Protein AF-A0A150NX50-F1 (afdb_monomer_lite)

InterPro domains:
  IPR036754 YbaK/aminoacyl-tRNA synthetase-associated domain superfamily [SSF55826] (2-31)

Structure (mmCIF, N/CA/C/O backbone):
data_AF-A0A150NX50-F1
#
_entry.id   AF-A0A150NX50-F1
#
loop_
_atom_site.group_PDB
_atom_site.id
_atom_site.type_symbol
_atom_site.label_atom_id
_atom_site.label_alt_id
_atom_site.label_comp_id
_atom_site.label_asym_id
_atom_site.label_entity_id
_atom_site.label_seq_id
_atom_site.pdbx_PDB_ins_code
_atom_site.Cartn_x
_atom_site.Cartn_y
_atom_site.Cartn_z
_atom_site.occupancy
_atom_site.B_iso_or_equiv
_atom_site.auth_seq_id
_atom_site.auth_comp_id
_atom_site.auth_asym_id
_atom_site.auth_atom_id
_atom_site.pdbx_PDB_model_num
ATOM 1 N N . MET A 1 1 ? -0.049 5.897 -3.235 1.00 85.75 1 MET A N 1
ATOM 2 C CA . MET A 1 1 ? 0.969 6.020 -2.165 1.00 85.75 1 MET A CA 1
ATOM 3 C C . MET A 1 1 ? 2.339 5.849 -2.802 1.00 85.75 1 MET A C 1
ATOM 5 O O . MET A 1 1 ? 2.420 5.152 -3.808 1.00 85.75 1 MET A O 1
ATOM 9 N N . ILE A 1 2 ? 3.374 6.517 -2.284 1.00 87.88 2 ILE A N 1
ATOM 10 C CA . ILE A 1 2 ? 4.752 6.352 -2.769 1.00 87.88 2 ILE A CA 1
ATOM 11 C C . ILE A 1 2 ? 5.503 5.503 -1.749 1.00 87.88 2 ILE A C 1
ATOM 13 O O . ILE A 1 2 ? 5.491 5.831 -0.564 1.00 87.88 2 ILE A O 1
ATOM 17 N N . VAL A 1 3 ? 6.130 4.424 -2.208 1.00 87.38 3 VAL A N 1
ATOM 18 C CA . VAL A 1 3 ? 6.932 3.521 -1.372 1.00 87.38 3 VAL A CA 1
ATOM 19 C C . VAL A 1 3 ? 8.325 3.333 -1.966 1.00 87.38 3 VAL A C 1
ATOM 21 O O . VAL A 1 3 ? 8.522 3.502 -3.172 1.00 87.38 3 VAL A O 1
ATOM 24 N N . SER A 1 4 ? 9.292 2.996 -1.110 1.00 89.75 4 SER A N 1
ATOM 25 C CA . SER A 1 4 ? 10.652 2.663 -1.545 1.00 89.75 4 SER A CA 1
ATOM 26 C C . SER A 1 4 ? 10.640 1.408 -2.417 1.00 89.75 4 SER A C 1
ATOM 28 O O . SER 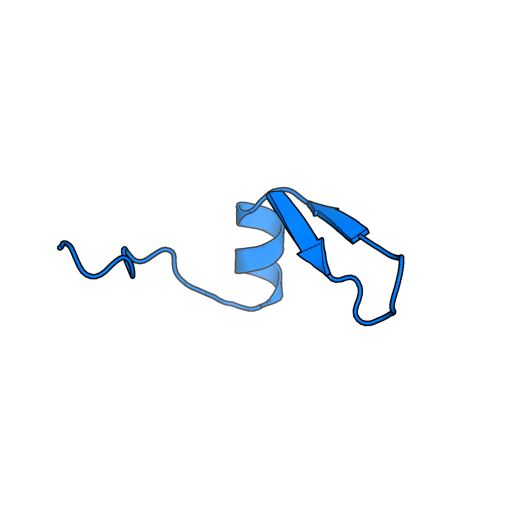A 1 4 ? 9.999 0.418 -2.065 1.00 89.75 4 SER A O 1
ATOM 30 N N . ALA A 1 5 ? 11.372 1.442 -3.532 1.00 87.75 5 ALA A N 1
ATOM 31 C CA . ALA A 1 5 ? 11.536 0.295 -4.424 1.00 87.75 5 ALA A CA 1
A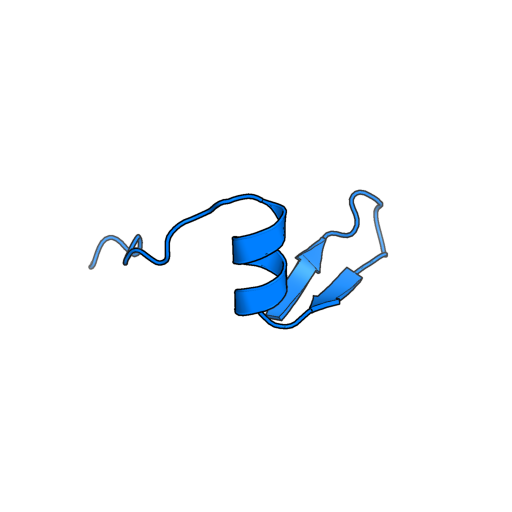TOM 32 C C . ALA A 1 5 ? 12.561 -0.739 -3.916 1.00 87.75 5 ALA A C 1
ATOM 34 O O . ALA A 1 5 ? 12.773 -1.755 -4.569 1.00 87.75 5 ALA A O 1
ATOM 35 N N . GLY A 1 6 ? 13.224 -0.475 -2.783 1.00 85.56 6 GLY A N 1
ATOM 36 C CA . GLY A 1 6 ? 14.330 -1.299 -2.280 1.00 85.56 6 GLY A C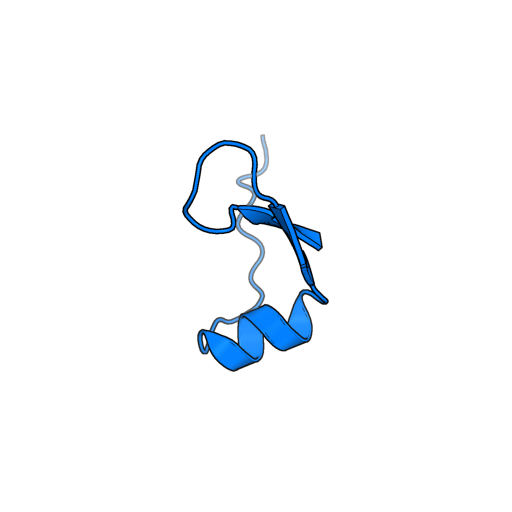A 1
ATOM 37 C C . GLY A 1 6 ? 15.713 -0.898 -2.814 1.00 85.56 6 GLY A C 1
ATOM 38 O O . GLY A 1 6 ? 16.701 -1.517 -2.434 1.00 85.56 6 GLY A O 1
ATOM 39 N N . GLU A 1 7 ? 15.798 0.159 -3.629 1.00 90.25 7 GLU A N 1
ATOM 40 C CA . GLU A 1 7 ? 17.042 0.752 -4.137 1.00 90.25 7 GLU A CA 1
ATOM 41 C C . GLU A 1 7 ? 17.024 2.279 -3.962 1.00 90.25 7 GLU A C 1
ATOM 43 O O . GLU A 1 7 ? 15.980 2.929 -4.075 1.00 90.25 7 GLU A O 1
ATOM 48 N N . VAL A 1 8 ? 18.186 2.869 -3.663 1.00 88.44 8 VAL A N 1
ATOM 49 C CA . VAL A 1 8 ? 18.317 4.318 -3.465 1.00 88.44 8 VAL A CA 1
ATOM 50 C C . VAL A 1 8 ? 18.005 5.050 -4.771 1.00 88.44 8 VAL A C 1
ATOM 52 O O . VAL A 1 8 ? 18.597 4.771 -5.807 1.00 88.44 8 VAL A O 1
ATOM 55 N N . GLY A 1 9 ? 17.087 6.016 -4.709 1.00 89.94 9 GLY A N 1
ATOM 56 C CA . GLY A 1 9 ? 16.681 6.820 -5.868 1.00 89.94 9 GLY A CA 1
ATOM 57 C C . GLY A 1 9 ? 15.516 6.239 -6.672 1.00 89.94 9 GLY A C 1
ATOM 58 O O . GLY A 1 9 ? 15.048 6.896 -7.599 1.00 89.94 9 GLY A O 1
ATOM 59 N N . HIS A 1 10 ? 15.001 5.066 -6.293 1.00 87.25 10 HIS A N 1
ATOM 60 C CA . HIS A 1 10 ?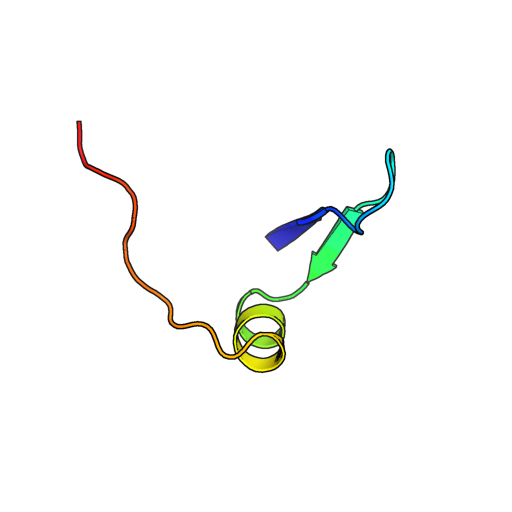 13.853 4.443 -6.942 1.00 87.25 10 HIS A CA 1
ATOM 61 C C . HIS A 1 10 ? 12.631 4.410 -6.021 1.00 87.25 10 HIS A C 1
ATOM 63 O O . HIS A 1 10 ?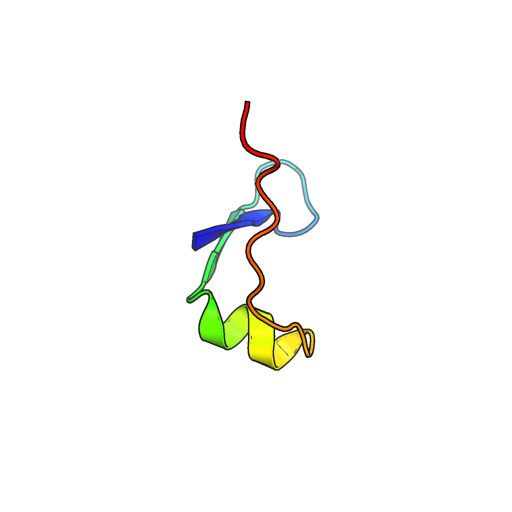 12.674 3.934 -4.885 1.00 87.25 10 HIS A O 1
ATOM 69 N N . SER A 1 11 ? 11.512 4.887 -6.559 1.00 90.50 11 SER A N 1
ATOM 70 C CA . SER A 1 11 ? 10.232 4.960 -5.861 1.00 90.50 11 SER A CA 1
ATOM 71 C C . SER A 1 11 ? 9.137 4.359 -6.725 1.00 90.50 11 SER A C 1
ATOM 73 O O . SER A 1 11 ? 9.120 4.551 -7.941 1.00 90.50 11 SER A O 1
ATOM 75 N N . ILE A 1 12 ? 8.200 3.660 -6.091 1.00 88.12 12 ILE A N 1
ATOM 76 C CA . ILE A 1 12 ? 7.068 3.029 -6.767 1.00 88.12 12 ILE A CA 1
ATOM 77 C C . ILE A 1 12 ? 5.797 3.770 -6.375 1.00 88.12 12 ILE A C 1
ATOM 79 O O . ILE A 1 12 ? 5.519 3.985 -5.192 1.00 88.12 12 ILE A O 1
ATOM 83 N N . ILE A 1 13 ? 5.019 4.151 -7.385 1.00 92.88 13 ILE A N 1
ATOM 84 C CA . ILE A 1 13 ? 3.660 4.649 -7.199 1.00 92.88 13 ILE A CA 1
ATOM 85 C C . ILE A 1 13 ? 2.735 3.443 -7.284 1.00 92.88 13 ILE A C 1
ATOM 87 O O . ILE A 1 13 ? 2.645 2.797 -8.324 1.00 92.88 13 ILE A O 1
ATOM 91 N N . VAL A 1 14 ? 2.053 3.142 -6.183 1.00 90.25 14 VAL A N 1
ATOM 92 C CA . VAL A 1 14 ? 1.143 1.998 -6.094 1.00 90.25 14 VAL A CA 1
ATOM 93 C C . VAL A 1 14 ? -0.133 2.384 -5.353 1.00 90.25 14 VAL A C 1
ATOM 95 O O . VAL A 1 14 ? -0.132 3.263 -4.472 1.00 90.25 14 VAL A O 1
ATOM 98 N N . ALA A 1 15 ? -1.244 1.753 -5.735 1.00 94.19 15 ALA A N 1
ATOM 99 C CA . ALA A 1 15 ? -2.473 1.837 -4.967 1.00 94.19 15 ALA A CA 1
ATOM 100 C C . ALA A 1 15 ? -2.261 1.125 -3.615 1.00 94.19 15 ALA A C 1
ATOM 102 O O . ALA A 1 15 ? -1.756 0.001 -3.590 1.00 94.19 15 ALA A O 1
ATOM 103 N N . PRO A 1 16 ? -2.617 1.748 -2.479 1.00 90.56 16 PRO A N 1
ATOM 104 C CA . PRO A 1 16 ? -2.431 1.138 -1.162 1.00 90.56 16 PRO A CA 1
ATOM 105 C C . PRO A 1 16 ? -3.067 -0.252 -1.037 1.00 90.56 16 PRO A C 1
ATOM 107 O O . PRO A 1 16 ? -2.492 -1.135 -0.412 1.00 90.56 16 PRO A O 1
ATOM 110 N N . GLN A 1 17 ? -4.237 -0.453 -1.648 1.00 93.25 17 GLN A N 1
ATOM 111 C CA . GLN A 1 17 ? -4.979 -1.715 -1.622 1.00 93.25 17 GLN A CA 1
ATOM 112 C C . GLN A 1 17 ? -4.231 -2.841 -2.343 1.00 93.25 17 GLN A C 1
ATOM 114 O O . GLN A 1 17 ? -4.181 -3.962 -1.835 1.00 93.25 17 GLN A O 1
ATOM 119 N N . ASP A 1 18 ? -3.618 -2.537 -3.489 1.00 93.31 18 ASP A N 1
ATOM 120 C CA . ASP A 1 18 ? -2.832 -3.508 -4.253 1.00 93.31 18 ASP A CA 1
ATOM 121 C C . ASP A 1 18 ? -1.600 -3.938 -3.455 1.00 93.31 18 ASP A C 1
ATOM 123 O O . ASP A 1 18 ? -1.293 -5.127 -3.362 1.00 93.31 18 ASP A O 1
ATOM 127 N N . LEU A 1 19 ? -0.938 -2.976 -2.805 1.00 90.19 19 LEU A N 1
ATOM 128 C CA . LEU A 1 19 ? 0.201 -3.255 -1.938 1.00 90.19 19 LEU A CA 1
ATOM 129 C C . LEU A 1 19 ? -0.209 -4.113 -0.734 1.00 90.19 19 LEU A C 1
ATOM 131 O O . LEU A 1 19 ? 0.424 -5.135 -0.483 1.00 90.19 19 LEU A O 1
ATOM 135 N N . ALA A 1 20 ? -1.278 -3.741 -0.025 1.00 93.00 20 ALA A N 1
ATOM 136 C CA . ALA A 1 20 ? -1.777 -4.477 1.136 1.00 93.00 20 ALA A CA 1
ATOM 137 C C . ALA A 1 20 ? -2.184 -5.914 0.777 1.00 93.00 20 ALA A C 1
ATOM 139 O O . ALA A 1 20 ? -1.844 -6.848 1.499 1.00 93.00 20 ALA A O 1
ATOM 140 N N . SER A 1 21 ? -2.823 -6.107 -0.380 1.00 95.19 21 SER A N 1
ATOM 141 C CA . SER A 1 21 ? -3.187 -7.435 -0.889 1.00 95.19 21 SER A CA 1
ATOM 142 C C . SER A 1 21 ? -1.955 -8.280 -1.215 1.00 95.19 21 SER A C 1
ATOM 144 O O . SER A 1 21 ? -1.915 -9.468 -0.895 1.00 95.19 21 SER A O 1
ATOM 146 N N . PHE A 1 22 ? -0.930 -7.670 -1.817 1.00 92.06 22 PHE A N 1
ATOM 147 C CA . PHE A 1 22 ? 0.320 -8.342 -2.168 1.00 92.06 22 PHE A CA 1
ATOM 148 C C . PHE A 1 22 ? 1.086 -8.830 -0.932 1.00 9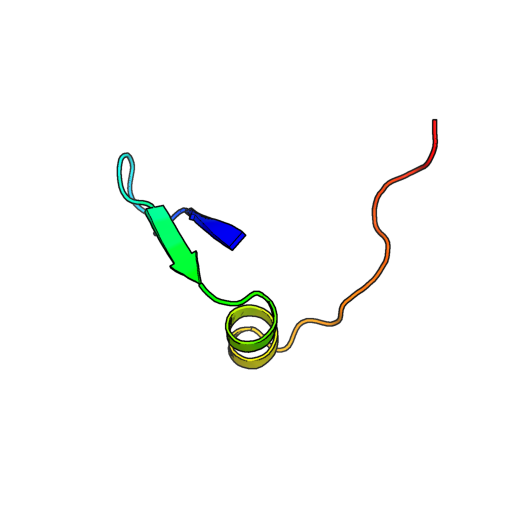2.06 22 PHE A C 1
ATOM 150 O O . PHE A 1 22 ? 1.548 -9.972 -0.906 1.00 92.06 22 PHE A O 1
ATOM 157 N N . VAL A 1 23 ? 1.183 -7.997 0.110 1.00 93.31 23 VAL A N 1
ATOM 158 C CA . VAL A 1 23 ? 1.900 -8.344 1.350 1.00 93.31 23 VAL A CA 1
ATOM 159 C C . VAL A 1 23 ? 1.018 -9.000 2.416 1.00 93.31 23 VAL A C 1
ATOM 161 O O . VAL A 1 23 ? 1.528 -9.369 3.470 1.00 93.31 23 VAL A O 1
ATOM 164 N N . LYS A 1 24 ? -0.283 -9.174 2.144 1.00 93.56 24 LYS A N 1
ATOM 165 C CA . LYS A 1 24 ? -1.292 -9.685 3.089 1.00 93.56 24 LYS A CA 1
ATOM 166 C C . LYS A 1 24 ? -1.322 -8.887 4.399 1.00 93.56 24 LYS A C 1
ATOM 168 O O . LYS A 1 24 ? -1.264 -9.464 5.482 1.00 93.56 24 LYS A O 1
ATOM 173 N N . ALA A 1 25 ? -1.366 -7.563 4.283 1.00 92.19 25 ALA A N 1
ATOM 174 C CA . ALA A 1 25 ? -1.445 -6.646 5.414 1.00 92.19 25 ALA A CA 1
ATOM 175 C C . ALA A 1 25 ? -2.866 -6.109 5.611 1.00 92.19 25 ALA A C 1
ATOM 177 O O . ALA A 1 25 ? -3.619 -5.949 4.649 1.00 92.19 25 ALA A O 1
ATOM 178 N N . ASP A 1 26 ? -3.178 -5.763 6.857 1.00 92.44 26 ASP A N 1
ATOM 179 C CA . ASP A 1 26 ? -4.439 -5.143 7.245 1.00 92.44 26 ASP A CA 1
ATOM 180 C C . ASP A 1 26 ? -4.275 -3.633 7.443 1.00 92.44 26 ASP A C 1
ATOM 182 O O . ASP A 1 26 ? -3.242 -3.148 7.912 1.00 92.44 26 ASP A O 1
ATOM 186 N N . PHE A 1 27 ? -5.319 -2.877 7.101 1.00 90.94 27 PHE A N 1
ATOM 187 C CA . PHE A 1 27 ? -5.373 -1.447 7.386 1.00 90.94 27 PHE A CA 1
ATOM 188 C C . PHE A 1 27 ? -5.791 -1.231 8.839 1.00 90.94 27 PHE A C 1
ATOM 190 O O . PHE A 1 27 ? -6.933 -1.496 9.210 1.00 90.94 27 PHE A O 1
ATOM 197 N N . VAL A 1 28 ? -4.863 -0.725 9.645 1.00 91.19 28 VAL A N 1
ATOM 198 C CA . VAL A 1 28 ? -5.078 -0.366 11.050 1.00 91.19 28 VAL A CA 1
ATOM 199 C C . VAL A 1 28 ? -4.564 1.049 11.300 1.00 91.19 28 VAL A C 1
ATOM 201 O O . VAL A 1 28 ? -3.616 1.489 10.646 1.00 91.19 28 VAL A O 1
ATOM 204 N N . ASP A 1 29 ? -5.201 1.771 12.221 1.00 88.56 29 ASP A N 1
ATOM 205 C CA . ASP A 1 29 ? -4.674 3.057 12.674 1.00 88.56 29 ASP A CA 1
ATOM 206 C C . ASP A 1 29 ? -3.479 2.804 13.597 1.00 88.56 29 ASP A C 1
ATOM 208 O O . ASP A 1 29 ? -3.597 2.115 14.611 1.00 88.56 29 ASP A O 1
ATOM 212 N N . ILE A 1 30 ? -2.316 3.303 13.189 1.00 87.12 30 ILE A N 1
ATOM 213 C CA . ILE A 1 30 ? -1.033 3.106 13.878 1.00 87.12 30 ILE A CA 1
ATOM 214 C C . ILE A 1 30 ? -0.432 4.421 14.362 1.00 87.12 30 ILE A C 1
ATOM 216 O O . ILE A 1 30 ? 0.663 4.423 14.921 1.00 87.12 30 ILE A O 1
ATOM 220 N N . LEU A 1 31 ? -1.101 5.547 14.107 1.00 86.00 31 LEU A N 1
ATOM 221 C CA . LEU A 1 31 ? -0.645 6.832 14.605 1.00 86.00 31 LEU A CA 1
ATOM 222 C C . LEU A 1 31 ? -1.021 6.914 16.085 1.00 86.00 31 LEU A C 1
ATOM 224 O O . LEU A 1 31 ? -2.184 7.110 16.431 1.00 86.00 31 LEU A O 1
ATOM 228 N N . GLU A 1 32 ? -0.031 6.760 16.966 1.00 74.38 32 GLU A N 1
ATOM 229 C CA . GLU A 1 32 ? -0.199 7.144 18.367 1.00 74.38 32 GLU A CA 1
ATOM 230 C C . GLU A 1 32 ? -0.501 8.646 18.417 1.00 74.38 32 GLU A C 1
ATOM 232 O O . GLU A 1 32 ? 0.316 9.482 18.022 1.00 74.38 32 GLU A O 1
ATOM 237 N N . GLY A 1 33 ? -1.724 8.975 18.836 1.00 70.62 33 GLY A N 1
ATOM 238 C CA . GLY A 1 33 ? -2.168 10.349 19.026 1.00 70.62 33 GLY A CA 1
ATOM 239 C C . GLY A 1 33 ? -1.341 11.025 20.115 1.00 70.62 33 GLY A C 1
ATOM 240 O O . GLY A 1 33 ? -1.187 10.477 21.205 1.00 70.62 33 GLY A O 1
ATOM 241 N N . ASN A 1 34 ? -0.808 12.201 19.796 1.00 51.75 34 ASN A N 1
ATOM 242 C CA . ASN A 1 34 ? -0.096 13.066 20.733 1.00 51.75 34 ASN A CA 1
ATOM 243 C C . ASN A 1 34 ? -1.074 13.876 21.593 1.00 51.75 34 ASN A C 1
ATOM 245 O O . ASN A 1 34 ? -2.099 14.330 21.028 1.00 51.75 34 ASN A O 1
#

Foldseek 3Di:
DWDDPPDPPDIDDDDPVVVCVVVVHDDDDPDDDD

Secondary structure (DSSP, 8-state):
-EEE-SSTT-EEE--HHHHHHHHT----------

Sequence (34 aa):
MIVSAGEVGHSIIVAPQDLASFVKADFVDILEGN

Radius of gyration: 12.06 Å; chains: 1; bounding box: 24×23×28 Å

pLDDT: mean 88.1, std 8.01, range [51.75, 95.19]

Organism: Streptococcus mitis (NCBI:txid28037)